Protein AF-A0A0G4I3F5-F1 (afdb_monomer_lite)

InterPro domains:
  IPR050781 Pre-mRNA-splicing factor CWC22 [PTHR18034] (15-82)

Radius of gyration: 21.99 Å; chains: 1; bounding box: 30×44×73 Å

Sequence (85 aa):
MSDERNGDGDAAASAARKKKVEQLEALGRAGGVYIPPFKLARLQKQIEDKTSPEYQRQAWEALRKSINGLVNKANVSNVRALVEV

Organism: NCBI:txid1169474

Structure (mmCIF, N/CA/C/O backbone):
data_AF-A0A0G4I3F5-F1
#
_entry.id   AF-A0A0G4I3F5-F1
#
loop_
_atom_site.group_PDB
_atom_site.id
_atom_site.type_symbol
_atom_site.label_atom_id
_atom_site.label_alt_id
_atom_site.label_comp_id
_atom_site.label_asym_id
_atom_site.label_entity_id
_atom_site.label_seq_id
_atom_site.pdbx_PDB_ins_code
_atom_site.Cartn_x
_atom_site.Cartn_y
_atom_site.Cartn_z
_atom_site.occupancy
_atom_site.B_iso_or_equiv
_atom_site.auth_seq_id
_atom_site.auth_comp_id
_atom_site.auth_asym_id
_atom_site.auth_atom_id
_atom_site.pdbx_PDB_model_num
ATOM 1 N N . MET A 1 1 ? -7.644 -33.162 54.430 1.00 41.12 1 MET A N 1
ATOM 2 C CA . MET A 1 1 ? -6.413 -32.971 53.641 1.00 41.12 1 MET A CA 1
ATOM 3 C C . MET A 1 1 ? -6.792 -32.034 52.510 1.00 41.12 1 MET A C 1
ATOM 5 O O . MET A 1 1 ? -7.648 -32.396 51.716 1.00 41.12 1 MET A O 1
ATOM 9 N N . SER A 1 2 ? -6.332 -30.793 52.590 1.00 48.19 2 SER A N 1
ATOM 10 C CA . SER A 1 2 ? -6.808 -29.654 51.802 1.00 48.19 2 SER A CA 1
ATOM 11 C C . SER A 1 2 ? -6.093 -29.583 50.455 1.00 48.19 2 SER A C 1
ATOM 13 O O . SER A 1 2 ? -4.868 -29.566 50.459 1.00 48.19 2 SER A O 1
ATOM 15 N N . ASP A 1 3 ? -6.827 -29.448 49.352 1.00 42.81 3 ASP A N 1
ATOM 16 C CA . ASP A 1 3 ? -6.266 -29.045 48.054 1.00 42.81 3 ASP A CA 1
ATOM 17 C C . ASP A 1 3 ? -6.997 -27.797 47.544 1.00 42.81 3 ASP A C 1
ATOM 19 O O . ASP A 1 3 ? -7.798 -27.820 46.613 1.00 42.81 3 ASP A O 1
ATOM 23 N N . GLU A 1 4 ? -6.710 -26.673 48.202 1.00 53.78 4 GLU A N 1
ATOM 24 C CA . GLU A 1 4 ? -6.798 -25.355 47.582 1.00 53.78 4 GLU A CA 1
ATOM 25 C C . GLU A 1 4 ? -5.419 -25.004 47.013 1.00 53.78 4 GLU A C 1
ATOM 27 O O . GLU A 1 4 ? -4.424 -25.037 47.749 1.00 53.78 4 GLU A O 1
ATOM 32 N N . ARG A 1 5 ? -5.389 -24.657 45.715 1.00 49.88 5 ARG A N 1
ATOM 33 C CA . ARG A 1 5 ? -4.487 -23.706 45.020 1.00 49.88 5 ARG A CA 1
ATOM 34 C C . ARG A 1 5 ? -4.183 -24.182 43.598 1.00 49.88 5 ARG A C 1
ATOM 36 O O . ARG A 1 5 ? -3.175 -24.838 43.364 1.00 49.88 5 ARG A O 1
ATOM 43 N N . ASN A 1 6 ? -5.013 -23.792 42.629 1.00 48.94 6 ASN A N 1
ATOM 44 C CA . ASN A 1 6 ? -4.559 -23.731 41.234 1.00 48.94 6 ASN A CA 1
ATOM 45 C C . ASN A 1 6 ? -5.345 -22.696 40.400 1.00 48.94 6 ASN A C 1
ATOM 47 O O . ASN A 1 6 ? -5.930 -23.024 39.375 1.00 48.94 6 ASN A O 1
ATOM 51 N N . GLY A 1 7 ? -5.407 -21.445 40.880 1.00 49.72 7 GLY A N 1
ATOM 52 C CA . GLY A 1 7 ? -6.068 -20.321 40.189 1.00 49.72 7 GLY A CA 1
ATOM 53 C C . GLY A 1 7 ? -5.173 -19.103 39.902 1.00 49.72 7 GLY A C 1
ATOM 54 O O . GLY A 1 7 ? -5.527 -18.267 39.077 1.00 49.72 7 GLY A O 1
ATOM 55 N N . ASP A 1 8 ? -3.993 -19.006 40.525 1.00 46.88 8 ASP A N 1
ATOM 56 C CA . ASP A 1 8 ? -3.129 -17.814 40.428 1.00 46.88 8 ASP A CA 1
ATOM 57 C C . ASP A 1 8 ? -2.156 -17.826 39.232 1.00 46.88 8 ASP A C 1
ATOM 59 O O . ASP A 1 8 ? -1.613 -16.785 38.851 1.00 46.88 8 ASP A O 1
ATOM 63 N N . GLY A 1 9 ? -1.945 -18.986 38.598 1.00 49.97 9 GLY A N 1
ATOM 64 C CA . GLY A 1 9 ? -0.992 -19.140 37.489 1.00 49.97 9 GLY A CA 1
ATOM 65 C C . GLY A 1 9 ? -1.420 -18.434 36.196 1.00 49.97 9 GLY A C 1
ATOM 66 O O . GLY A 1 9 ? -0.592 -17.841 35.499 1.00 49.97 9 GLY A O 1
ATOM 67 N N . ASP A 1 10 ? -2.721 -18.426 35.901 1.00 47.75 10 ASP A N 1
ATOM 68 C CA . ASP A 1 10 ? -3.254 -17.884 34.645 1.00 47.75 10 ASP A CA 1
ATOM 69 C C . ASP A 1 10 ? -3.422 -16.359 34.681 1.00 47.75 10 ASP A C 1
ATOM 71 O O . ASP A 1 10 ? -3.197 -15.671 33.677 1.00 47.75 10 ASP A O 1
ATOM 75 N N . ALA A 1 11 ? -3.739 -15.796 35.851 1.00 52.94 11 ALA A N 1
ATOM 76 C CA . ALA A 1 11 ? -3.850 -14.352 36.046 1.00 52.94 11 ALA A CA 1
ATOM 77 C C . ALA A 1 11 ? -2.484 -13.659 35.908 1.00 52.94 11 ALA A C 1
ATOM 79 O O . ALA A 1 11 ? -2.370 -12.651 35.201 1.00 52.94 11 ALA A O 1
ATOM 80 N N . ALA A 1 12 ? -1.435 -14.247 36.494 1.00 54.75 12 ALA A N 1
ATOM 81 C CA . ALA A 1 12 ? -0.060 -13.771 36.371 1.00 54.75 12 ALA A CA 1
ATOM 82 C C . ALA A 1 12 ? 0.455 -13.862 34.922 1.00 54.75 12 ALA A C 1
ATOM 84 O O . ALA A 1 12 ? 1.092 -12.928 34.427 1.00 54.75 12 ALA A O 1
ATOM 85 N N . ALA A 1 13 ? 0.116 -14.936 34.198 1.00 57.25 13 ALA A N 1
ATOM 86 C CA . ALA A 1 13 ? 0.471 -15.103 32.790 1.00 57.25 13 ALA A CA 1
ATOM 87 C C . ALA A 1 13 ? -0.268 -14.114 31.866 1.00 57.25 13 ALA A C 1
ATOM 89 O O . ALA A 1 13 ? 0.333 -13.570 30.933 1.00 57.25 13 ALA A O 1
ATOM 90 N N . SER A 1 14 ? -1.550 -13.826 32.124 1.00 57.56 14 SER A N 1
ATOM 91 C CA . SER A 1 14 ? -2.317 -12.841 31.345 1.00 57.56 14 SER A CA 1
ATOM 92 C C . SER A 1 14 ? -1.848 -11.405 31.615 1.00 57.56 14 SER A C 1
ATOM 94 O O . SER A 1 14 ? -1.709 -10.614 30.677 1.00 57.56 14 SER A O 1
ATOM 96 N N . ALA A 1 15 ? -1.510 -11.087 32.869 1.00 60.12 15 ALA A N 1
ATOM 97 C CA . ALA A 1 15 ? -0.951 -9.799 33.265 1.00 60.12 15 ALA A CA 1
ATOM 98 C C . ALA A 1 15 ? 0.447 -9.586 32.665 1.00 60.12 15 ALA A C 1
ATOM 100 O O . ALA A 1 15 ? 0.737 -8.510 32.146 1.00 60.12 15 ALA A O 1
ATOM 101 N N . ALA A 1 16 ? 1.283 -10.629 32.631 1.00 59.25 16 ALA A N 1
ATOM 102 C CA . ALA A 1 16 ? 2.585 -10.591 31.969 1.00 59.25 16 ALA A CA 1
ATOM 103 C C . ALA A 1 16 ? 2.459 -10.396 30.447 1.00 59.25 16 ALA A C 1
ATOM 105 O O . ALA A 1 16 ? 3.232 -9.638 29.861 1.00 59.25 16 ALA A O 1
ATOM 106 N N . ARG A 1 17 ? 1.458 -11.014 29.799 1.00 65.25 17 ARG A N 1
ATOM 107 C CA . ARG A 1 17 ? 1.174 -10.804 28.366 1.00 65.25 17 ARG A CA 1
ATOM 108 C C . ARG A 1 17 ? 0.670 -9.394 28.077 1.00 65.25 17 ARG A C 1
ATOM 110 O O . ARG A 1 17 ? 1.163 -8.783 27.134 1.00 65.25 17 ARG A O 1
ATOM 117 N N . LYS A 1 18 ? -0.245 -8.859 28.891 1.00 61.03 18 LYS A N 1
ATOM 118 C CA . LYS A 1 18 ? -0.711 -7.465 28.779 1.00 61.03 18 LYS A CA 1
ATOM 119 C C . LYS A 1 18 ? 0.443 -6.481 28.954 1.00 61.03 18 LYS A C 1
ATOM 121 O O . LYS A 1 18 ? 0.649 -5.643 28.088 1.00 61.03 18 LYS A O 1
ATOM 126 N N . LYS A 1 19 ? 1.273 -6.674 29.983 1.00 59.19 19 LYS A N 1
ATOM 127 C CA . LYS A 1 19 ? 2.457 -5.844 30.247 1.00 59.19 19 LYS A CA 1
ATOM 128 C C . LYS A 1 19 ? 3.499 -5.935 29.128 1.00 59.19 19 LYS A C 1
ATOM 130 O O . LYS A 1 19 ? 4.164 -4.952 28.820 1.00 59.19 19 LYS A O 1
ATOM 135 N N . LYS A 1 20 ? 3.632 -7.101 28.484 1.00 59.62 20 LYS A N 1
ATOM 136 C CA . LYS A 1 20 ? 4.511 -7.283 27.321 1.00 59.62 20 LYS A CA 1
ATOM 137 C C . LYS A 1 20 ? 3.974 -6.568 26.082 1.00 59.62 20 LYS A C 1
ATOM 139 O O . LYS A 1 20 ? 4.767 -5.985 25.355 1.00 59.62 20 LYS A O 1
ATOM 144 N N . VAL A 1 21 ? 2.663 -6.604 25.846 1.00 62.09 21 VAL A N 1
ATOM 145 C CA . VAL A 1 21 ? 2.007 -5.873 24.746 1.00 62.09 21 VAL A CA 1
ATOM 146 C C . VAL A 1 21 ? 2.137 -4.365 24.959 1.00 62.09 21 VAL A C 1
ATOM 148 O O . VAL A 1 21 ? 2.594 -3.673 24.059 1.00 62.09 21 VAL A O 1
ATOM 151 N N . GLU A 1 22 ? 1.886 -3.885 26.173 1.00 60.62 22 GLU A N 1
ATOM 152 C CA . GLU A 1 22 ? 2.013 -2.471 26.538 1.00 60.62 22 GLU A CA 1
ATOM 153 C C . GLU A 1 22 ? 3.471 -1.974 26.448 1.00 60.62 22 GLU A C 1
ATOM 155 O O . GLU A 1 22 ? 3.734 -0.885 25.943 1.00 60.62 22 GLU A O 1
ATOM 160 N N . GLN A 1 23 ? 4.460 -2.797 26.829 1.00 56.75 23 GLN A N 1
ATOM 161 C CA . GLN A 1 23 ? 5.882 -2.485 26.610 1.00 56.75 23 GLN A CA 1
ATOM 162 C C . GLN A 1 23 ? 6.275 -2.450 25.127 1.00 56.75 23 GLN A C 1
ATOM 164 O O . GLN A 1 23 ? 7.126 -1.650 24.741 1.00 56.75 23 GLN A O 1
ATOM 169 N N . LEU A 1 24 ? 5.683 -3.310 24.294 1.00 56.41 24 LEU A N 1
ATOM 170 C CA . LEU A 1 24 ? 5.912 -3.305 22.846 1.00 56.41 24 LEU A CA 1
ATOM 171 C C . LEU A 1 24 ? 5.281 -2.074 22.181 1.00 56.41 24 LEU A C 1
ATOM 173 O O . LEU A 1 24 ? 5.846 -1.544 21.227 1.00 56.41 24 LEU A O 1
ATOM 177 N N . GLU A 1 25 ? 4.160 -1.592 22.711 1.00 56.69 25 GLU A N 1
ATOM 178 C CA . GLU A 1 25 ? 3.514 -0.346 22.291 1.00 56.69 25 GLU A CA 1
ATOM 179 C C . GLU A 1 25 ? 4.304 0.891 22.758 1.00 56.69 25 GLU A C 1
ATOM 181 O O . GLU A 1 25 ? 4.469 1.844 21.995 1.00 56.69 25 GLU A O 1
ATOM 186 N N . ALA A 1 26 ? 4.900 0.849 23.957 1.00 55.19 26 ALA A N 1
ATOM 187 C CA . ALA A 1 26 ? 5.725 1.928 24.512 1.00 55.19 26 ALA A CA 1
ATOM 188 C C . ALA A 1 26 ? 7.058 2.156 23.764 1.00 55.19 26 ALA A C 1
ATOM 190 O O . ALA A 1 26 ? 7.583 3.271 23.763 1.00 55.19 26 ALA A O 1
ATOM 191 N N . LEU A 1 27 ? 7.589 1.141 23.071 1.00 57.84 27 LEU A N 1
ATOM 192 C CA . LEU A 1 27 ? 8.761 1.264 22.183 1.00 57.84 27 LEU A CA 1
ATOM 193 C C . LEU A 1 27 ? 8.445 2.021 20.869 1.00 57.84 27 LEU A C 1
ATOM 195 O O . LEU A 1 27 ? 9.342 2.393 20.110 1.00 57.84 27 LEU A O 1
ATOM 199 N N . GLY A 1 28 ? 7.165 2.301 20.605 1.00 54.84 28 GLY A N 1
ATOM 200 C CA . GLY A 1 28 ? 6.647 2.833 19.346 1.00 54.84 28 GLY A CA 1
ATOM 201 C C . GLY A 1 28 ? 6.774 4.340 19.118 1.00 54.84 28 GLY A C 1
ATOM 202 O O . GLY A 1 28 ? 6.183 4.832 18.160 1.00 54.84 28 GLY A O 1
ATOM 203 N N . ARG A 1 29 ? 7.528 5.105 19.923 1.00 61.59 29 ARG A N 1
ATOM 204 C CA . ARG A 1 29 ? 7.667 6.551 19.644 1.00 61.59 29 ARG A CA 1
ATOM 205 C C . ARG A 1 29 ? 8.543 6.841 18.407 1.00 61.59 29 ARG A C 1
ATOM 207 O O . ARG A 1 29 ? 8.405 7.909 17.823 1.00 61.59 29 ARG A O 1
ATOM 214 N N . ALA A 1 30 ? 9.366 5.880 17.964 1.00 51.69 30 ALA A N 1
ATOM 215 C CA . ALA A 1 30 ? 10.043 5.916 16.654 1.00 51.69 30 ALA A CA 1
ATOM 216 C C . ALA A 1 30 ? 10.507 4.544 16.098 1.00 51.69 30 ALA A C 1
ATOM 218 O O . ALA A 1 30 ? 10.980 4.488 14.966 1.00 51.69 30 ALA A O 1
ATOM 219 N N . GLY A 1 31 ? 10.384 3.438 16.847 1.00 53.94 31 GLY A N 1
ATOM 220 C CA . GLY A 1 31 ? 10.898 2.118 16.448 1.00 53.94 31 GLY A CA 1
ATOM 221 C C . GLY A 1 31 ? 9.904 0.999 16.743 1.00 53.94 31 GLY A C 1
ATOM 222 O O . GLY A 1 31 ? 10.084 0.230 17.680 1.00 53.94 31 GLY A O 1
ATOM 223 N N . GLY A 1 32 ? 8.817 0.933 15.975 1.00 72.25 32 GLY A N 1
ATOM 224 C CA . GLY A 1 32 ? 7.806 -0.114 16.130 1.00 72.25 32 GLY A CA 1
ATOM 225 C C . GLY A 1 32 ? 8.329 -1.505 15.752 1.00 72.25 32 GLY A C 1
ATOM 226 O O . GLY A 1 32 ? 9.115 -1.660 14.818 1.00 72.25 32 GLY A O 1
ATOM 227 N N . VAL A 1 33 ? 7.855 -2.537 16.454 1.00 79.06 33 VAL A N 1
ATOM 228 C CA . VAL A 1 33 ? 8.067 -3.939 16.063 1.00 79.06 33 VAL A CA 1
ATOM 229 C C . VAL A 1 33 ? 7.238 -4.246 14.816 1.00 79.06 33 VAL A C 1
ATOM 231 O O . VAL A 1 33 ? 6.070 -3.868 14.734 1.00 79.06 33 VAL A O 1
ATOM 234 N N . TYR A 1 34 ? 7.819 -4.958 13.848 1.00 80.75 34 TYR A N 1
ATOM 235 C CA . TYR A 1 34 ? 7.086 -5.426 12.672 1.00 80.75 34 TYR A CA 1
ATOM 236 C C . TYR A 1 34 ? 5.916 -6.329 13.093 1.00 80.75 34 TYR A C 1
ATOM 238 O O . TYR A 1 34 ? 6.112 -7.428 13.616 1.00 80.75 34 TYR A O 1
ATOM 246 N N . ILE A 1 35 ? 4.686 -5.868 12.854 1.00 78.50 35 ILE A N 1
ATOM 247 C CA . ILE A 1 35 ? 3.472 -6.666 13.029 1.00 78.50 35 ILE A CA 1
ATOM 248 C C . ILE A 1 35 ? 3.125 -7.289 11.673 1.00 78.50 35 ILE A C 1
ATOM 250 O O . ILE A 1 35 ? 2.892 -6.550 10.713 1.00 78.50 35 ILE A O 1
ATOM 254 N N . PRO A 1 36 ? 3.032 -8.627 11.574 1.00 86.00 36 PRO A N 1
ATOM 255 C CA . PRO A 1 36 ? 2.645 -9.277 10.333 1.00 86.00 36 PRO A CA 1
ATOM 256 C C . PRO A 1 36 ? 1.272 -8.800 9.829 1.00 86.00 36 PRO A C 1
ATOM 258 O O . PRO A 1 36 ? 0.345 -8.640 10.633 1.00 86.00 36 PRO A O 1
ATOM 261 N N . PRO A 1 37 ? 1.093 -8.633 8.506 1.00 81.75 37 PRO A N 1
ATOM 262 C CA . PRO A 1 37 ? -0.096 -8.011 7.920 1.00 81.75 37 PRO A CA 1
ATOM 263 C C . PRO A 1 37 ? -1.396 -8.741 8.274 1.00 81.75 37 PRO A C 1
ATOM 265 O O . PRO A 1 37 ? -2.408 -8.098 8.528 1.00 81.75 37 PRO A O 1
ATOM 268 N N . PHE A 1 38 ? -1.370 -10.073 8.392 1.00 82.44 38 PHE A N 1
ATOM 269 C CA . PHE A 1 38 ? -2.543 -10.857 8.795 1.00 82.44 38 PHE A CA 1
ATOM 270 C C . PHE A 1 38 ? -2.978 -10.575 10.241 1.00 82.44 38 PHE A C 1
ATOM 272 O O . PHE A 1 38 ? -4.167 -10.602 10.558 1.00 82.44 38 PHE A O 1
ATOM 279 N N . LYS A 1 39 ? -2.022 -10.297 11.135 1.00 78.62 39 LYS A N 1
ATOM 280 C CA . LYS A 1 39 ? -2.297 -9.982 12.540 1.00 78.62 39 LYS A CA 1
ATOM 281 C C . LYS A 1 39 ? -2.806 -8.551 12.669 1.00 78.62 39 LYS A C 1
ATOM 283 O O . LYS A 1 39 ? -3.749 -8.306 13.411 1.00 78.62 39 LYS A O 1
ATOM 288 N N . LEU A 1 40 ? -2.223 -7.644 11.893 1.00 79.06 40 LEU A N 1
ATOM 289 C CA . LEU A 1 40 ? -2.620 -6.246 11.814 1.00 79.06 40 LEU A CA 1
ATOM 290 C C . LEU A 1 40 ? -4.054 -6.108 11.257 1.00 79.06 40 LEU A C 1
ATOM 292 O O . LEU A 1 40 ? -4.889 -5.454 11.874 1.00 79.06 40 LEU A O 1
ATOM 296 N N . ALA A 1 41 ? -4.390 -6.821 10.179 1.00 78.94 41 ALA A N 1
ATOM 297 C CA . ALA A 1 41 ? -5.733 -6.815 9.589 1.00 78.94 41 ALA A CA 1
ATOM 298 C C . ALA A 1 41 ? -6.820 -7.341 10.546 1.00 78.94 41 ALA A C 1
ATOM 300 O O . ALA A 1 41 ? -7.935 -6.825 10.568 1.00 78.94 41 ALA A O 1
ATOM 301 N N . ARG A 1 42 ? -6.500 -8.344 11.380 1.00 79.44 42 ARG A N 1
ATOM 302 C CA . ARG A 1 42 ? -7.417 -8.831 12.427 1.00 79.44 42 ARG A CA 1
ATOM 303 C C . ARG A 1 42 ? -7.728 -7.764 13.478 1.00 79.44 42 ARG A C 1
ATOM 305 O O . ARG A 1 42 ? -8.828 -7.780 14.013 1.00 79.44 42 ARG A O 1
ATOM 312 N N . LEU A 1 43 ? -6.783 -6.867 13.759 1.00 75.62 43 LEU A N 1
ATOM 313 C CA . LEU A 1 43 ? -6.955 -5.762 14.707 1.00 75.62 43 LEU A CA 1
ATOM 314 C C . LEU A 1 43 ? -7.695 -4.569 14.081 1.00 75.62 43 LEU A C 1
ATOM 316 O O . LEU A 1 43 ? -8.424 -3.877 14.776 1.00 75.62 43 LEU A O 1
ATOM 320 N N . GLN A 1 44 ? -7.540 -4.343 12.773 1.00 70.56 44 GLN A N 1
ATOM 321 C CA . GLN A 1 44 ? -8.132 -3.203 12.055 1.00 70.56 44 GLN A CA 1
ATOM 322 C C . GLN A 1 44 ? -9.570 -3.417 11.564 1.00 70.56 44 GLN A C 1
ATOM 324 O O . GLN A 1 44 ? -10.175 -2.487 11.037 1.00 70.56 44 GLN A O 1
ATOM 329 N N . LYS A 1 45 ? -10.129 -4.621 11.720 1.00 67.62 45 LYS A N 1
ATOM 330 C CA . LYS A 1 45 ? -11.395 -5.071 11.111 1.00 67.62 45 LYS A CA 1
ATOM 331 C C . LYS A 1 45 ? -12.675 -4.356 11.601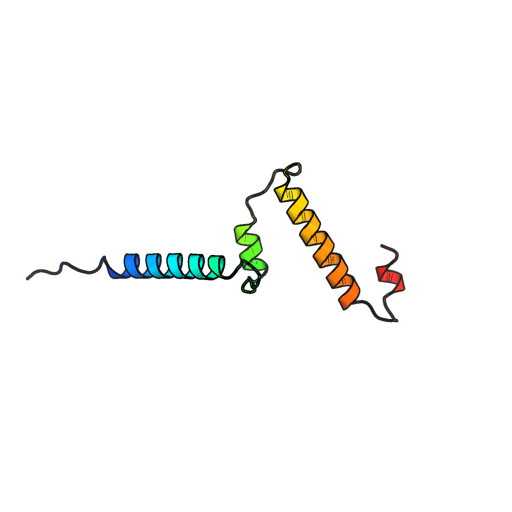 1.00 67.62 45 LYS A C 1
ATOM 333 O O . LYS A 1 45 ? -13.758 -4.865 11.354 1.00 67.62 45 LYS A O 1
ATOM 338 N N . GLN A 1 46 ? -12.563 -3.232 12.309 1.00 62.75 46 GLN A N 1
ATOM 339 C CA . GLN A 1 46 ? -13.663 -2.551 13.010 1.00 62.75 46 GLN A CA 1
ATOM 340 C C . GLN A 1 46 ? -13.927 -1.114 12.522 1.00 62.75 46 GLN A C 1
ATOM 342 O O . GLN A 1 46 ? -14.681 -0.388 13.160 1.00 62.75 46 GLN A O 1
ATOM 347 N N . ILE A 1 47 ? -13.315 -0.678 11.416 1.00 61.72 47 ILE A N 1
ATOM 348 C CA . ILE A 1 47 ? -13.497 0.684 10.889 1.00 61.72 47 ILE A CA 1
ATOM 349 C C . ILE A 1 47 ? -14.288 0.598 9.582 1.00 61.72 47 ILE A C 1
ATOM 351 O O . ILE A 1 47 ? -13.738 0.254 8.540 1.00 61.72 47 ILE A O 1
ATOM 355 N N . GLU A 1 48 ? -15.592 0.866 9.660 1.00 65.00 48 GLU A N 1
ATOM 356 C CA . GLU A 1 48 ? -16.516 0.842 8.511 1.00 65.00 48 GLU A CA 1
ATOM 357 C C . GLU A 1 48 ? -16.903 2.250 8.017 1.00 65.00 48 GLU A C 1
ATOM 359 O O . GLU A 1 48 ? -17.406 2.393 6.900 1.00 65.00 48 GLU A O 1
ATOM 364 N N . ASP A 1 49 ? -16.636 3.300 8.805 1.00 72.38 49 ASP A N 1
ATOM 365 C CA . ASP A 1 49 ? -16.965 4.681 8.439 1.00 72.38 49 ASP A CA 1
ATOM 366 C C . ASP A 1 49 ? -15.942 5.260 7.450 1.00 72.38 49 ASP A C 1
ATOM 368 O O . ASP A 1 49 ? -14.774 5.467 7.771 1.00 72.38 49 ASP A O 1
ATOM 372 N N . LYS A 1 50 ? -16.401 5.537 6.227 1.00 71.38 50 LYS A N 1
ATOM 373 C CA . LYS A 1 50 ? -15.581 5.996 5.094 1.00 71.38 50 LYS A CA 1
ATOM 374 C C . LYS A 1 50 ? -15.253 7.489 5.121 1.00 71.38 50 LYS A C 1
ATOM 376 O O . LYS A 1 50 ? -14.448 7.945 4.311 1.00 71.38 50 LYS A O 1
ATOM 381 N N . THR A 1 51 ? -15.893 8.261 5.995 1.00 76.19 51 THR A N 1
ATOM 382 C CA . THR A 1 51 ? -15.663 9.713 6.0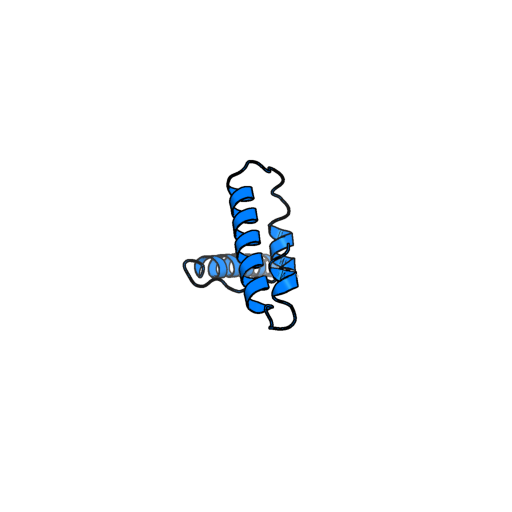98 1.00 76.19 51 THR A CA 1
ATOM 383 C C . THR A 1 51 ? -14.764 10.092 7.264 1.00 76.19 51 THR A C 1
ATOM 385 O O . THR A 1 51 ? -14.291 11.228 7.334 1.00 76.19 51 THR A O 1
ATOM 388 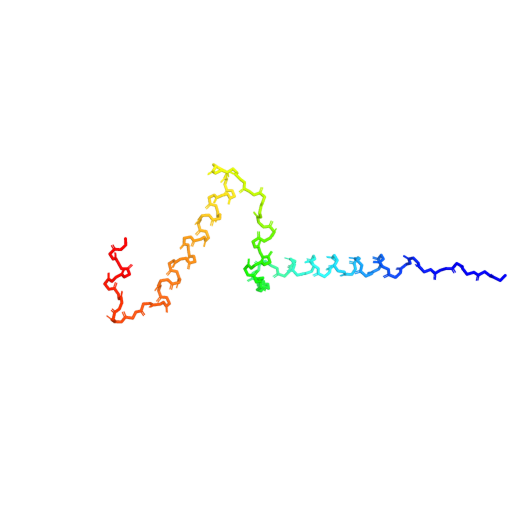N N . SER A 1 52 ? -14.482 9.136 8.146 1.00 82.12 52 SER A N 1
ATOM 389 C CA . SER A 1 52 ? -13.698 9.376 9.344 1.00 82.12 52 SER A CA 1
ATOM 390 C C . SER A 1 52 ? -12.224 9.692 9.014 1.00 82.12 52 SER A C 1
ATOM 392 O O . SER A 1 52 ? -11.665 9.195 8.022 1.00 82.12 52 SER A O 1
ATOM 394 N N . PRO A 1 53 ? -11.547 10.506 9.843 1.00 83.62 53 PRO A N 1
ATOM 395 C CA . PRO A 1 53 ? -10.123 10.795 9.678 1.00 83.62 53 PRO A CA 1
ATOM 396 C C . PRO A 1 53 ? -9.248 9.533 9.796 1.00 83.62 53 PRO A C 1
ATOM 398 O O . PRO A 1 53 ? -8.186 9.445 9.177 1.00 83.62 53 PRO A O 1
ATOM 401 N N . GLU A 1 54 ? -9.691 8.519 10.541 1.00 80.62 54 GLU A N 1
ATOM 402 C CA . GLU A 1 54 ? -9.020 7.221 10.650 1.00 80.62 54 GLU A CA 1
ATOM 403 C C . GLU A 1 54 ? -9.035 6.469 9.317 1.00 80.62 54 GLU A C 1
ATOM 405 O O . GLU A 1 54 ? -8.001 5.933 8.912 1.00 80.62 54 GLU A O 1
ATOM 410 N N . TYR A 1 55 ? -10.166 6.472 8.603 1.00 84.00 55 TYR A N 1
ATOM 411 C CA . TYR A 1 55 ? -10.268 5.876 7.269 1.00 84.00 55 TYR A CA 1
ATOM 412 C C . TYR A 1 55 ? -9.365 6.592 6.259 1.00 84.00 55 TYR A C 1
ATOM 414 O O . TYR A 1 55 ? -8.626 5.942 5.517 1.00 84.00 55 TYR A O 1
ATOM 422 N N . GLN A 1 56 ? -9.334 7.929 6.278 1.00 85.38 56 GLN A N 1
ATOM 423 C CA . GLN A 1 56 ? -8.421 8.707 5.432 1.00 85.38 56 GLN A CA 1
ATOM 424 C C . GLN A 1 56 ? -6.953 8.371 5.720 1.00 85.38 56 GLN A C 1
ATOM 426 O O . GLN A 1 56 ? -6.157 8.212 4.795 1.00 85.38 56 GLN A O 1
ATOM 431 N N . ARG A 1 57 ? -6.588 8.189 6.996 1.00 87.00 57 ARG A N 1
ATOM 432 C CA . ARG A 1 57 ? -5.236 7.770 7.389 1.00 87.00 57 ARG A CA 1
ATOM 433 C C . ARG A 1 57 ? -4.902 6.365 6.897 1.00 87.00 57 ARG A C 1
ATOM 435 O O . ARG A 1 57 ? -3.787 6.136 6.438 1.00 87.00 57 ARG A O 1
ATOM 442 N N . GLN A 1 58 ? -5.846 5.428 6.961 1.00 83.75 58 GLN A N 1
ATOM 443 C CA . GLN A 1 58 ? -5.660 4.085 6.405 1.00 83.75 58 GLN A CA 1
ATOM 444 C C . GLN A 1 58 ? -5.480 4.117 4.886 1.00 83.75 58 GLN A C 1
ATOM 446 O O . GLN A 1 58 ? -4.565 3.473 4.371 1.00 83.75 58 GLN A O 1
ATOM 451 N N . ALA A 1 59 ? -6.307 4.894 4.183 1.00 86.94 59 ALA A N 1
ATOM 452 C CA . ALA A 1 59 ? -6.198 5.089 2.741 1.00 86.94 59 ALA A CA 1
ATOM 453 C C . ALA A 1 59 ? -4.848 5.722 2.364 1.00 86.94 59 ALA A C 1
ATOM 455 O O . ALA A 1 59 ? -4.184 5.260 1.436 1.00 86.94 59 ALA A O 1
ATOM 456 N N . TRP A 1 60 ? -4.393 6.713 3.133 1.00 90.50 60 TRP A N 1
ATOM 457 C CA . TRP A 1 60 ? -3.081 7.338 2.970 1.00 90.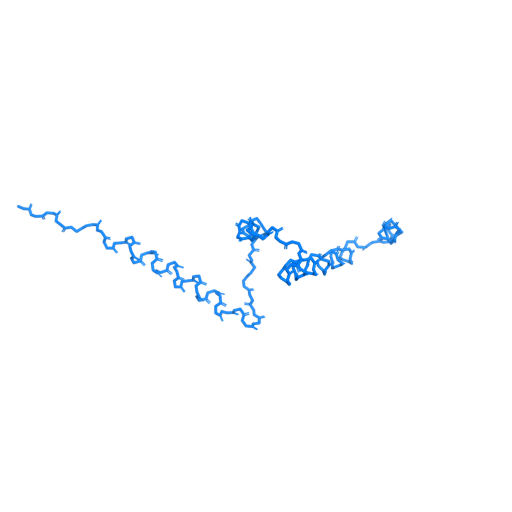50 60 TRP A CA 1
ATOM 458 C C . TRP A 1 60 ? -1.927 6.348 3.170 1.00 90.50 60 TRP A C 1
ATOM 460 O O . TRP A 1 60 ? -1.017 6.268 2.345 1.00 90.50 60 TRP A O 1
ATOM 470 N N . GLU A 1 61 ? -1.969 5.547 4.237 1.00 89.06 61 GLU A N 1
ATOM 471 C CA . GLU A 1 61 ? -0.962 4.513 4.492 1.00 89.06 61 GLU A CA 1
ATOM 472 C C . GLU A 1 61 ? -0.949 3.440 3.392 1.00 89.06 61 GLU A C 1
ATOM 474 O O . GLU A 1 61 ? 0.121 2.977 2.989 1.00 89.06 61 GLU A O 1
ATOM 479 N N . ALA A 1 62 ? -2.118 3.056 2.870 1.00 88.50 62 ALA A N 1
ATOM 480 C CA . ALA A 1 62 ? -2.228 2.134 1.744 1.00 88.50 62 ALA A CA 1
ATOM 481 C C . ALA A 1 62 ? -1.616 2.728 0.467 1.00 88.50 62 ALA A C 1
ATOM 483 O O . ALA A 1 62 ? -0.804 2.065 -0.182 1.00 88.50 62 ALA A O 1
ATOM 484 N N . LEU A 1 63 ? -1.927 3.990 0.153 1.00 91.50 63 LEU A N 1
ATOM 485 C CA . LEU A 1 63 ? -1.356 4.710 -0.985 1.00 91.50 63 LEU A CA 1
ATOM 486 C C . LEU A 1 63 ? 0.170 4.776 -0.880 1.00 91.50 63 LEU A C 1
ATOM 488 O O . LEU A 1 63 ? 0.872 4.337 -1.790 1.00 91.50 63 LEU A O 1
ATOM 492 N N . ARG A 1 64 ? 0.698 5.231 0.258 1.00 93.38 64 ARG A N 1
ATOM 493 C CA . ARG A 1 64 ? 2.143 5.311 0.505 1.00 93.38 64 ARG A CA 1
ATOM 494 C C . ARG A 1 64 ? 2.836 3.958 0.315 1.00 93.38 64 ARG A C 1
ATOM 496 O O . ARG A 1 64 ? 3.885 3.881 -0.324 1.00 93.38 64 ARG A O 1
ATOM 503 N N . LYS A 1 65 ? 2.249 2.877 0.843 1.00 90.50 65 LYS A N 1
ATOM 504 C CA . LYS A 1 65 ? 2.772 1.510 0.675 1.00 90.50 65 LYS A CA 1
ATOM 505 C C . LYS A 1 65 ? 2.687 1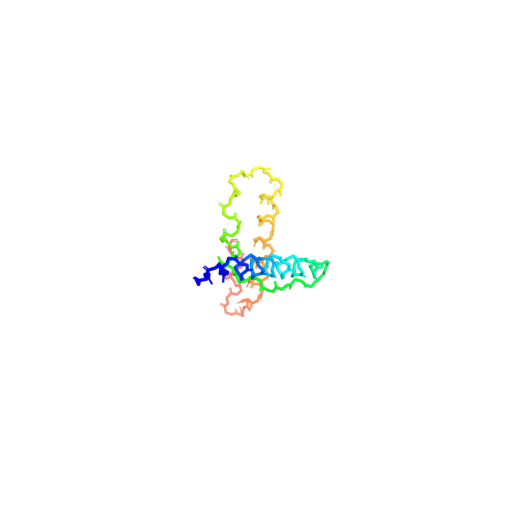.030 -0.770 1.00 90.50 65 LYS A C 1
ATOM 507 O O . LYS A 1 65 ? 3.602 0.340 -1.211 1.00 90.50 65 LYS A O 1
ATOM 512 N N . SER A 1 66 ? 1.631 1.393 -1.499 1.00 91.69 66 SER A N 1
ATOM 513 C CA . SER A 1 66 ? 1.480 1.041 -2.912 1.00 91.69 66 SER A CA 1
ATOM 514 C C . SER A 1 66 ? 2.578 1.681 -3.760 1.00 91.69 66 SER A C 1
ATOM 516 O O . SER A 1 66 ? 3.252 0.964 -4.489 1.00 91.69 66 SER A O 1
ATOM 518 N N . ILE A 1 67 ? 2.860 2.973 -3.562 1.00 92.50 67 ILE A N 1
ATOM 519 C CA . ILE A 1 67 ? 3.919 3.701 -4.273 1.00 92.50 67 ILE A CA 1
ATOM 520 C C . ILE A 1 67 ? 5.282 3.080 -3.971 1.00 92.50 67 ILE A C 1
ATOM 522 O O . ILE A 1 67 ? 6.014 2.735 -4.893 1.00 92.50 67 ILE A O 1
ATOM 526 N N . ASN A 1 68 ? 5.599 2.849 -2.694 1.00 93.50 68 ASN A N 1
ATOM 527 C CA . ASN A 1 68 ? 6.846 2.177 -2.319 1.00 93.50 68 ASN A CA 1
ATOM 528 C C . ASN A 1 68 ? 6.949 0.780 -2.949 1.00 93.50 68 ASN A C 1
ATOM 530 O O . ASN A 1 68 ? 8.011 0.373 -3.409 1.00 93.50 68 ASN A O 1
ATOM 534 N N . GLY A 1 69 ? 5.837 0.045 -2.994 1.00 91.38 69 GLY A N 1
ATOM 535 C CA . GLY A 1 69 ? 5.761 -1.253 -3.650 1.00 91.38 69 GLY A CA 1
ATOM 536 C C . GLY A 1 69 ? 6.007 -1.174 -5.157 1.00 91.38 69 GLY A C 1
ATOM 537 O O . GLY A 1 69 ? 6.712 -2.030 -5.682 1.00 91.38 69 GLY A O 1
ATOM 538 N N . LEU A 1 70 ? 5.461 -0.164 -5.839 1.00 91.44 70 LEU A N 1
ATOM 539 C CA . LEU A 1 70 ? 5.670 0.063 -7.270 1.00 91.44 70 LEU A CA 1
ATOM 540 C C . LEU A 1 70 ? 7.125 0.438 -7.566 1.00 91.44 70 LEU A C 1
ATOM 542 O O . LEU A 1 70 ? 7.735 -0.171 -8.438 1.00 91.44 70 LEU A O 1
ATOM 546 N N . VAL A 1 71 ? 7.708 1.353 -6.786 1.00 91.12 71 VAL A N 1
ATOM 547 C CA . VAL A 1 71 ? 9.120 1.759 -6.907 1.00 91.12 71 VAL A CA 1
ATOM 548 C C . VAL A 1 71 ? 10.053 0.563 -6.713 1.00 91.12 71 VAL A C 1
ATOM 550 O O . VAL A 1 71 ? 10.950 0.347 -7.521 1.00 91.12 71 VAL A O 1
ATOM 553 N N . ASN A 1 72 ? 9.802 -0.271 -5.700 1.00 93.25 72 ASN A N 1
ATOM 554 C CA . ASN A 1 72 ? 10.617 -1.459 -5.434 1.00 93.25 72 ASN A CA 1
ATOM 555 C C . ASN A 1 72 ? 10.497 -2.544 -6.519 1.00 93.25 72 ASN A C 1
ATOM 557 O O . ASN A 1 72 ? 11.375 -3.395 -6.628 1.00 93.25 72 ASN A O 1
ATOM 561 N N . LYS A 1 73 ? 9.397 -2.561 -7.282 1.00 90.19 73 LYS A N 1
ATOM 562 C CA . LYS A 1 73 ? 9.124 -3.561 -8.329 1.00 90.19 73 LYS A CA 1
ATOM 563 C C . LYS A 1 73 ? 9.457 -3.069 -9.739 1.00 90.19 73 LYS A C 1
ATOM 565 O O . LYS A 1 73 ? 9.359 -3.859 -10.682 1.00 90.19 73 LYS A O 1
ATOM 570 N N . ALA A 1 74 ? 9.808 -1.797 -9.899 1.00 92.06 74 ALA A N 1
ATOM 571 C CA . ALA A 1 74 ? 10.115 -1.212 -11.193 1.00 92.06 74 ALA A CA 1
ATOM 572 C C . ALA A 1 74 ? 11.386 -1.825 -11.802 1.00 92.06 74 ALA A C 1
ATOM 574 O O . ALA A 1 74 ? 12.409 -1.994 -11.143 1.00 92.06 74 ALA A O 1
ATOM 575 N N . ASN A 1 75 ? 11.303 -2.164 -13.084 1.00 92.75 75 ASN A N 1
ATOM 576 C CA . ASN A 1 75 ? 12.357 -2.751 -13.899 1.00 92.75 75 ASN A CA 1
ATOM 577 C C . ASN A 1 75 ? 12.209 -2.252 -15.348 1.00 92.75 75 ASN A C 1
ATOM 579 O O . ASN A 1 75 ? 11.110 -1.927 -15.795 1.00 92.75 75 ASN A O 1
ATOM 583 N N . VAL A 1 76 ? 13.300 -2.234 -16.115 1.00 90.44 76 VAL A N 1
ATOM 584 C CA . VAL A 1 76 ? 13.348 -1.781 -17.517 1.00 90.44 76 VAL A CA 1
ATOM 585 C C . VAL A 1 76 ? 12.266 -2.452 -18.373 1.00 90.44 76 VAL A C 1
ATOM 587 O O . VAL A 1 76 ? 11.682 -1.814 -19.244 1.00 90.44 76 VAL A O 1
ATOM 590 N N . SER A 1 77 ? 11.945 -3.716 -18.089 1.00 92.25 77 SER A N 1
ATOM 591 C CA . SER A 1 77 ? 10.915 -4.478 -18.800 1.00 92.25 77 SER A CA 1
ATOM 592 C C . SER A 1 77 ? 9.469 -4.119 -18.435 1.00 92.25 77 SER A C 1
ATOM 594 O O . SER A 1 77 ? 8.572 -4.425 -19.216 1.00 92.25 77 SER A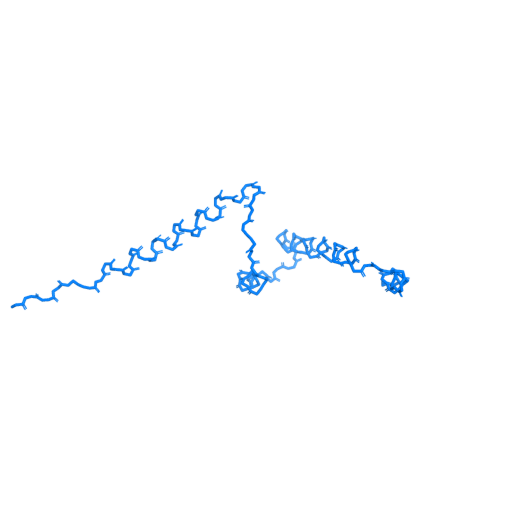 O 1
ATOM 596 N N . ASN A 1 78 ? 9.210 -3.504 -17.275 1.00 89.25 78 ASN A N 1
ATOM 597 C CA . ASN A 1 78 ? 7.852 -3.310 -16.749 1.00 89.25 78 ASN A CA 1
ATOM 598 C C . ASN A 1 78 ? 7.460 -1.842 -16.488 1.00 89.25 78 ASN A C 1
ATOM 600 O O . ASN A 1 78 ? 6.281 -1.577 -16.275 1.00 89.25 78 ASN A O 1
ATOM 604 N N . VAL A 1 79 ? 8.394 -0.884 -16.560 1.00 87.00 79 VAL A N 1
ATOM 605 C CA . VAL A 1 79 ? 8.143 0.541 -16.251 1.00 87.00 79 VAL A CA 1
ATOM 606 C C . VAL A 1 79 ? 6.983 1.134 -17.057 1.00 87.00 79 VAL A C 1
ATOM 608 O O . VAL A 1 79 ? 6.179 1.867 -16.492 1.00 87.00 79 VAL A O 1
ATOM 611 N N . ARG A 1 80 ? 6.838 0.784 -18.344 1.00 87.50 80 ARG A N 1
ATOM 612 C CA . ARG A 1 80 ? 5.703 1.243 -19.169 1.00 87.50 80 ARG A CA 1
ATOM 613 C C . ARG A 1 80 ? 4.357 0.818 -18.569 1.00 87.50 80 ARG A C 1
ATOM 615 O O . ARG A 1 80 ? 3.497 1.660 -18.352 1.00 87.50 80 ARG A O 1
ATOM 622 N N . ALA A 1 81 ? 4.221 -0.464 -18.232 1.00 87.06 81 ALA A N 1
ATOM 623 C CA . ALA A 1 81 ? 2.996 -1.019 -17.660 1.00 87.06 81 ALA A CA 1
ATOM 624 C C . ALA A 1 81 ? 2.700 -0.497 -16.241 1.00 87.06 81 ALA A C 1
ATOM 626 O O . ALA A 1 81 ? 1.549 -0.496 -15.823 1.00 87.06 81 ALA A O 1
ATOM 627 N N . LEU A 1 82 ? 3.721 -0.067 -15.492 1.00 84.81 82 LEU A N 1
ATOM 628 C CA . LEU A 1 82 ? 3.550 0.503 -14.151 1.00 84.81 82 LEU A CA 1
ATOM 629 C C . LEU A 1 82 ? 3.085 1.969 -14.159 1.00 84.81 82 LEU A C 1
ATOM 631 O O . LEU A 1 82 ? 2.517 2.410 -13.165 1.00 84.81 82 LEU A O 1
ATOM 635 N N . VAL A 1 83 ? 3.350 2.720 -15.235 1.00 83.12 83 VAL A N 1
ATOM 636 C CA . VAL A 1 83 ? 3.004 4.152 -15.366 1.00 83.12 83 VAL A CA 1
ATOM 637 C C . VAL A 1 83 ? 1.676 4.368 -16.102 1.00 83.12 83 VAL A C 1
ATOM 639 O O . VAL A 1 83 ? 1.022 5.377 -15.875 1.00 83.12 83 VAL A O 1
ATOM 642 N N . GLU A 1 84 ? 1.265 3.435 -16.962 1.00 78.38 84 GLU A N 1
ATOM 643 C CA . GLU A 1 84 ? 0.008 3.500 -17.733 1.00 78.38 84 GLU A CA 1
ATOM 644 C C . GLU A 1 84 ? -1.255 3.114 -16.930 1.00 78.38 84 GLU A C 1
ATOM 646 O O . GLU A 1 84 ? -2.327 2.981 -17.520 1.00 78.38 84 GLU A O 1
ATOM 651 N N . VAL A 1 85 ? -1.143 2.924 -15.608 1.00 57.28 85 VAL A N 1
ATOM 652 C CA . VAL A 1 85 ? -2.288 2.638 -14.718 1.00 57.28 85 VAL A CA 1
ATOM 653 C C . VAL A 1 85 ? -3.095 3.898 -14.426 1.00 57.28 85 VAL A C 1
ATOM 655 O O . VAL A 1 85 ? -2.473 4.932 -14.097 1.00 57.28 85 VAL A O 1
#

Secondary structure (DSSP, 8-state):
------SHHHHHHHHHHHHHHHHHHHGGGT------HHHHHHHHTT---SSSHHHHHHHHHHHHHHHHHHHHH--TTTHHHHH--

Foldseek 3Di:
DDDDDDDVPVVVVVVVVVVVVVVQVVVVPPDHDDDDPVRVCVVVVPDPDCPDPVNVVVVVVVVVVVVVVLVVPDDPVCPVVSVVD

pLDDT: mean 72.56, std 15.71, range [41.12, 93.5]